Protein AF-A0A7K4AKD1-F1 (afdb_monomer)

Radius of gyration: 9.97 Å; Cα contacts (8 Å, |Δi|>4): 47; chains: 1; bounding box: 21×18×27 Å

Organism: Methanothrix soehngenii (NCBI:txid2223)

Solvent-accessible surface area (backbone atoms only — not comparable to full-atom values): 3160 Å² total; per-residue (Å²): 99,75,53,77,73,51,42,82,90,63,68,59,90,92,40,95,46,60,66,55,49,50,46,46,41,48,68,72,69,58,37,84,46,69,42,49,89,50,56,69,58,56,51,52,51,58,63,73,76,107

Structure (mmCIF, N/CA/C/O backbone):
data_AF-A0A7K4AKD1-F1
#
_entry.id   AF-A0A7K4AKD1-F1
#
loop_
_atom_site.group_PDB
_atom_site.id
_atom_site.type_symbol
_atom_site.label_atom_id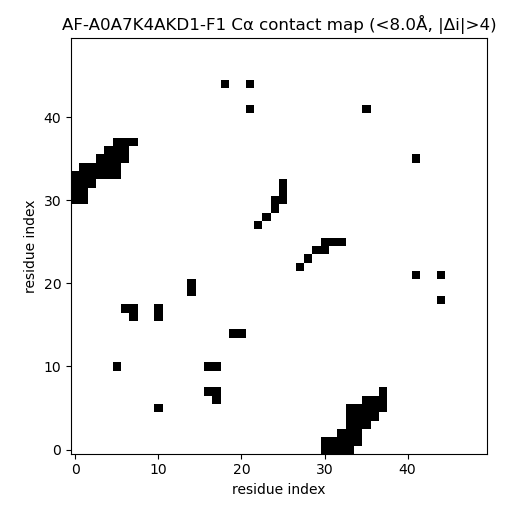
_atom_site.label_alt_id
_atom_site.label_comp_id
_atom_site.label_asym_id
_atom_site.label_entity_id
_atom_site.label_seq_id
_atom_site.pdbx_PDB_ins_code
_atom_site.Cartn_x
_atom_site.Cartn_y
_atom_site.Cartn_z
_atom_site.occupancy
_atom_site.B_iso_or_equiv
_atom_site.auth_seq_id
_atom_site.auth_comp_id
_atom_site.auth_asym_id
_atom_site.auth_atom_id
_atom_site.pdbx_PDB_model_num
ATOM 1 N N . VAL A 1 1 ? -10.034 -10.008 4.760 1.00 70.81 1 VAL A N 1
ATOM 2 C CA . VAL A 1 1 ? -9.691 -10.524 3.394 1.00 70.81 1 VAL A CA 1
ATOM 3 C C . VAL A 1 1 ? -8.229 -10.209 3.115 1.00 70.81 1 VAL A C 1
ATOM 5 O O . VAL A 1 1 ? -7.845 -9.097 3.434 1.00 70.81 1 VAL A O 1
ATOM 8 N N . HIS A 1 2 ? -7.427 -11.128 2.550 1.00 73.00 2 HIS A N 1
ATOM 9 C CA . HIS A 1 2 ? -6.005 -10.877 2.240 1.00 73.00 2 HIS A CA 1
ATOM 10 C C . HIS A 1 2 ? -5.727 -10.920 0.731 1.00 73.00 2 HIS A C 1
ATOM 12 O O . HIS A 1 2 ? -5.771 -11.989 0.121 1.00 73.00 2 HIS A O 1
ATOM 18 N N . THR A 1 3 ? -5.448 -9.765 0.125 1.00 76.06 3 THR A N 1
ATOM 19 C CA . THR A 1 3 ? -5.183 -9.639 -1.320 1.00 76.06 3 THR A CA 1
ATOM 20 C C . THR A 1 3 ? -3.708 -9.855 -1.655 1.00 76.06 3 THR A C 1
ATOM 22 O O . THR A 1 3 ? -2.843 -9.534 -0.844 1.00 76.06 3 THR A O 1
ATOM 25 N N . TRP A 1 4 ? -3.412 -10.376 -2.850 1.00 79.56 4 TRP A N 1
ATOM 26 C CA . TRP A 1 4 ? -2.050 -10.638 -3.333 1.00 79.56 4 TRP A CA 1
ATOM 27 C C . TRP A 1 4 ? -1.907 -10.266 -4.823 1.00 79.56 4 TRP A C 1
ATOM 29 O O . TRP A 1 4 ? -2.885 -10.376 -5.560 1.00 79.56 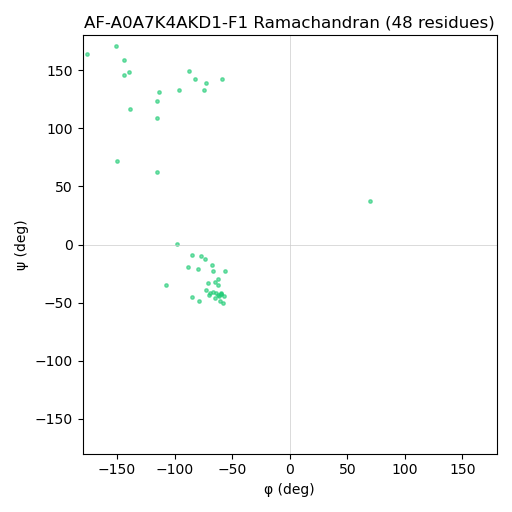4 TRP A O 1
ATOM 39 N N . THR A 1 5 ? -0.749 -9.815 -5.324 1.00 89.00 5 THR A N 1
ATOM 40 C CA . THR A 1 5 ? 0.448 -9.311 -4.611 1.00 89.00 5 THR A CA 1
ATOM 41 C C . THR A 1 5 ? 0.632 -7.835 -4.953 1.00 89.00 5 THR A C 1
ATOM 43 O O . THR A 1 5 ? 0.757 -7.493 -6.126 1.00 89.00 5 THR A O 1
ATOM 46 N N . MET A 1 6 ? 0.669 -6.970 -3.940 1.00 92.19 6 MET A N 1
ATOM 47 C CA . MET A 1 6 ? 0.942 -5.540 -4.111 1.00 92.19 6 MET A CA 1
ATOM 48 C C . MET A 1 6 ? 2.427 -5.325 -4.403 1.00 92.19 6 MET A C 1
ATOM 50 O O . MET A 1 6 ? 3.279 -5.885 -3.708 1.00 92.19 6 MET A O 1
ATOM 54 N N . ARG A 1 7 ? 2.758 -4.515 -5.412 1.00 95.62 7 ARG A N 1
ATOM 55 C CA . ARG A 1 7 ? 4.141 -4.356 -5.875 1.00 95.62 7 ARG A CA 1
ATOM 56 C C . ARG A 1 7 ? 4.477 -2.911 -6.194 1.00 95.62 7 ARG A C 1
ATOM 58 O O . ARG A 1 7 ? 3.963 -2.350 -7.152 1.00 95.62 7 ARG A O 1
ATOM 65 N N . ALA A 1 8 ? 5.419 -2.344 -5.443 1.00 94.62 8 ALA A N 1
ATOM 66 C CA . ALA A 1 8 ? 5.856 -0.961 -5.617 1.00 94.62 8 ALA A CA 1
ATOM 67 C C . ALA A 1 8 ? 6.603 -0.704 -6.941 1.00 94.62 8 ALA A C 1
ATOM 69 O O . ALA A 1 8 ? 6.753 0.444 -7.346 1.00 94.62 8 ALA A O 1
ATOM 70 N N . ASP A 1 9 ? 7.092 -1.758 -7.594 1.00 95.88 9 ASP A N 1
ATOM 71 C CA . ASP A 1 9 ? 7.769 -1.721 -8.893 1.00 95.88 9 ASP A CA 1
ATOM 72 C C . ASP A 1 9 ? 6.846 -2.063 -10.077 1.00 95.88 9 ASP A C 1
ATOM 74 O O . ASP A 1 9 ? 7.295 -2.070 -11.221 1.00 95.88 9 ASP A O 1
ATOM 78 N N . SER A 1 10 ? 5.565 -2.34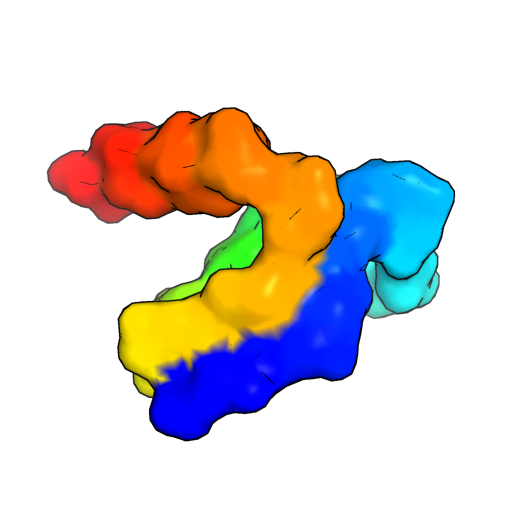3 -9.820 1.00 95.56 10 SER A N 1
ATOM 79 C CA . SER A 1 10 ? 4.579 -2.709 -10.838 1.00 95.56 10 SER A CA 1
ATOM 80 C C . SER A 1 10 ? 3.178 -2.255 -10.419 1.00 95.56 10 SER A C 1
ATOM 82 O O . SER A 1 10 ? 2.325 -3.075 -10.074 1.00 95.56 10 SER A O 1
ATOM 84 N N . LEU A 1 11 ? 2.943 -0.942 -10.462 1.00 94.50 11 LEU A N 1
ATOM 85 C CA . LEU A 1 11 ? 1.666 -0.348 -10.075 1.00 94.50 11 LEU A CA 1
ATOM 86 C C . LEU A 1 11 ? 0.605 -0.398 -11.190 1.00 94.50 11 LEU A C 1
ATOM 88 O O . LEU A 1 11 ? 0.923 -0.140 -12.353 1.00 94.50 11 LEU A O 1
ATOM 92 N N . PRO A 1 12 ? -0.675 -0.636 -10.845 1.00 93.56 12 PRO A N 1
ATOM 93 C CA . PRO A 1 12 ? -1.798 -0.324 -11.724 1.00 93.56 12 PRO A CA 1
ATOM 94 C C . PRO A 1 12 ? -1.842 1.166 -12.097 1.00 93.56 12 PRO A C 1
ATOM 96 O O . PRO A 1 12 ? -1.662 2.018 -11.233 1.00 93.56 12 PRO A O 1
ATOM 99 N N . GLU A 1 13 ? -2.212 1.489 -13.343 1.00 95.56 13 GLU A N 1
ATOM 100 C CA . GLU A 1 13 ? -2.255 2.874 -13.867 1.00 95.56 13 GLU A CA 1
ATOM 101 C C . GLU A 1 13 ? -3.125 3.848 -13.053 1.00 95.56 13 GLU A C 1
ATOM 103 O O . GLU A 1 13 ? -2.938 5.058 -13.120 1.00 95.56 13 GLU A O 1
ATOM 108 N N . LYS A 1 14 ? -4.092 3.330 -12.288 1.00 95.69 14 LYS A N 1
ATOM 109 C CA . LYS A 1 14 ? -4.989 4.135 -11.446 1.00 95.69 14 LYS A CA 1
ATOM 110 C C . LYS A 1 14 ? -4.331 4.700 -10.183 1.00 95.69 14 LYS A C 1
ATOM 112 O O . LYS A 1 14 ? -4.968 5.511 -9.524 1.00 95.69 14 LYS A O 1
ATOM 117 N N . TYR A 1 15 ? -3.140 4.230 -9.815 1.00 96.81 15 TYR A N 1
ATOM 118 C CA . TYR A 1 15 ? -2.428 4.671 -8.620 1.00 96.81 15 TYR A CA 1
ATOM 119 C C . TYR A 1 15 ? -1.160 5.419 -9.014 1.00 96.81 15 TYR A C 1
ATOM 121 O O . TYR A 1 15 ? -0.362 4.945 -9.821 1.00 96.81 15 TYR A O 1
ATOM 129 N N . SER A 1 16 ? -0.981 6.588 -8.417 1.00 95.69 16 SER A N 1
ATOM 130 C CA . SER A 1 16 ? 0.142 7.492 -8.657 1.00 95.69 16 SER A CA 1
ATOM 131 C C . SER A 1 16 ? 1.427 6.950 -8.035 1.00 95.69 16 SER A C 1
ATOM 133 O O . SER A 1 16 ? 2.506 7.057 -8.615 1.00 95.69 16 SER A O 1
ATOM 135 N N . ASP A 1 17 ? 1.306 6.366 -6.843 1.00 96.69 17 ASP A N 1
ATOM 136 C CA . ASP A 1 17 ? 2.391 5.722 -6.120 1.00 96.69 17 ASP A CA 1
ATOM 137 C C . ASP A 1 17 ? 1.875 4.589 -5.222 1.00 96.69 17 ASP A C 1
ATOM 139 O O . ASP A 1 17 ? 0.672 4.375 -5.043 1.00 96.69 17 ASP A O 1
ATOM 143 N N . PHE A 1 18 ? 2.818 3.827 -4.666 1.00 96.94 18 PHE A N 1
ATOM 144 C CA . PHE A 1 18 ? 2.506 2.662 -3.845 1.00 96.94 18 PHE A CA 1
ATOM 145 C C . PHE A 1 18 ? 1.715 3.020 -2.578 1.00 96.94 18 PHE A C 1
ATOM 147 O O . PHE A 1 18 ? 0.918 2.221 -2.101 1.00 96.94 18 PHE A O 1
ATOM 154 N N . THR A 1 19 ? 1.905 4.225 -2.043 1.00 96.94 19 THR A N 1
ATOM 155 C CA . THR A 1 19 ? 1.206 4.710 -0.849 1.00 96.94 19 THR A CA 1
ATOM 156 C C . THR A 1 19 ? -0.281 4.891 -1.130 1.00 96.94 19 THR A C 1
ATOM 158 O O . THR A 1 19 ? -1.113 4.516 -0.305 1.00 96.94 19 THR A O 1
ATOM 161 N N . GLU A 1 20 ? -0.629 5.418 -2.306 1.00 97.56 20 GLU A N 1
ATOM 162 C CA . GLU A 1 20 ? -2.019 5.580 -2.731 1.00 97.56 20 GLU A CA 1
ATOM 163 C C . GLU A 1 20 ? -2.740 4.229 -2.846 1.00 97.56 20 GLU A C 1
ATOM 165 O O . GLU A 1 20 ? -3.861 4.072 -2.351 1.00 97.56 20 GLU A O 1
ATOM 170 N N . GLU A 1 21 ? -2.075 3.224 -3.425 1.00 97.19 21 GLU A N 1
ATOM 171 C CA . GLU A 1 21 ? -2.603 1.859 -3.484 1.00 97.19 21 GLU A CA 1
ATOM 172 C C . GLU A 1 21 ? -2.826 1.286 -2.077 1.00 97.19 21 GLU A C 1
ATOM 174 O O . GLU A 1 21 ? -3.917 0.795 -1.773 1.00 97.19 21 GLU A O 1
ATOM 179 N N . LEU A 1 22 ? -1.837 1.403 -1.183 1.00 96.81 22 LEU A N 1
ATOM 180 C CA . LEU A 1 22 ? -1.960 0.930 0.199 1.00 96.81 22 LEU A CA 1
ATOM 181 C C . LEU A 1 22 ? -3.107 1.627 0.944 1.00 96.81 22 LEU A C 1
ATOM 183 O O . LEU A 1 22 ? -3.874 0.958 1.639 1.00 96.81 22 LEU A O 1
ATOM 187 N N . ASN A 1 23 ? -3.274 2.939 0.766 1.00 97.19 23 ASN A N 1
ATOM 188 C CA . ASN A 1 23 ? -4.366 3.695 1.373 1.00 97.19 23 ASN A CA 1
ATOM 189 C C . ASN A 1 23 ? -5.738 3.196 0.902 1.00 97.19 23 ASN A C 1
ATOM 191 O O . ASN A 1 23 ? -6.645 2.991 1.714 1.00 97.19 23 ASN A O 1
ATOM 195 N N . GLN A 1 24 ? -5.884 2.946 -0.401 1.00 97.19 24 GLN A N 1
ATOM 196 C CA . GLN A 1 24 ? -7.131 2.436 -0.960 1.00 97.19 24 GLN A CA 1
ATOM 197 C C . GLN A 1 24 ? -7.517 1.085 -0.339 1.00 97.19 24 GLN A C 1
ATOM 199 O O . GLN A 1 24 ? -8.680 0.869 -0.003 1.00 97.19 24 GLN A O 1
ATOM 204 N N . PHE A 1 25 ? -6.564 0.171 -0.162 1.00 96.31 25 PHE A N 1
ATOM 205 C CA . PHE A 1 25 ? -6.872 -1.158 0.364 1.00 96.31 25 PHE A CA 1
ATOM 206 C C . PHE A 1 25 ? -7.055 -1.174 1.882 1.00 96.31 25 PHE A C 1
ATOM 208 O O . PHE A 1 25 ? -8.057 -1.711 2.357 1.00 96.31 25 PHE A O 1
ATOM 215 N N . TYR A 1 26 ? -6.138 -0.574 2.642 1.00 96.12 26 TYR A N 1
ATOM 216 C CA . TYR A 1 26 ? -6.225 -0.594 4.101 1.00 96.12 26 TYR A CA 1
ATOM 217 C C . TYR A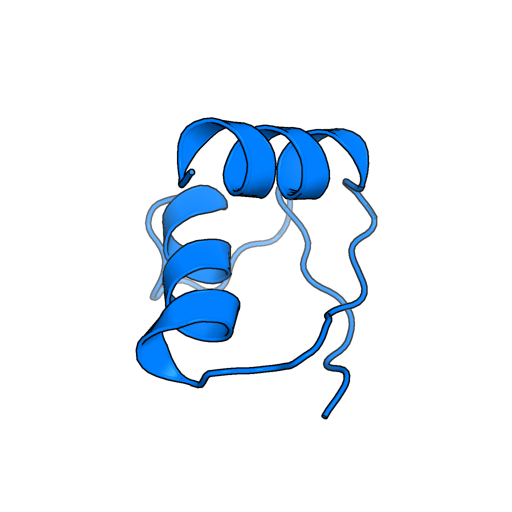 1 26 ? -7.378 0.253 4.636 1.00 96.12 26 TYR A C 1
ATOM 219 O O . TYR A 1 26 ? -8.093 -0.202 5.523 1.00 96.12 26 TYR A O 1
ATOM 227 N N . PHE A 1 27 ? -7.595 1.456 4.097 1.00 96.25 27 PHE A N 1
ATOM 228 C CA . PHE A 1 27 ? -8.507 2.423 4.717 1.00 96.25 27 PHE A CA 1
ATOM 229 C C . PHE A 1 27 ? -9.820 2.613 3.964 1.00 96.25 27 PHE A C 1
ATOM 231 O O . PHE A 1 27 ? -10.853 2.800 4.603 1.00 96.25 27 PHE A O 1
ATOM 238 N N . VAL A 1 28 ? -9.822 2.537 2.629 1.00 96.75 28 VAL A N 1
ATOM 239 C CA . VAL A 1 28 ? -11.074 2.677 1.861 1.00 96.75 28 VAL A CA 1
ATOM 24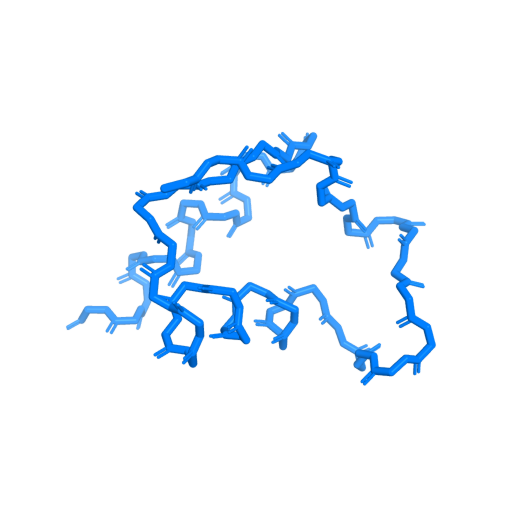0 C C . VAL A 1 28 ? -11.815 1.346 1.764 1.00 96.75 28 VAL A C 1
ATOM 242 O O . VAL A 1 28 ? -13.024 1.297 1.974 1.00 96.75 28 VAL A O 1
ATOM 245 N N . TYR A 1 29 ? -11.107 0.255 1.462 1.00 95.69 29 TYR A N 1
ATOM 246 C CA . TYR A 1 29 ? -11.703 -1.084 1.397 1.00 95.69 29 TYR A CA 1
ATOM 247 C C . TYR A 1 29 ? -11.705 -1.819 2.739 1.00 95.69 29 TYR A C 1
ATOM 249 O O . TYR A 1 29 ? -12.494 -2.748 2.903 1.00 95.69 29 TYR A O 1
ATOM 257 N N . GLY A 1 30 ? -10.866 -1.4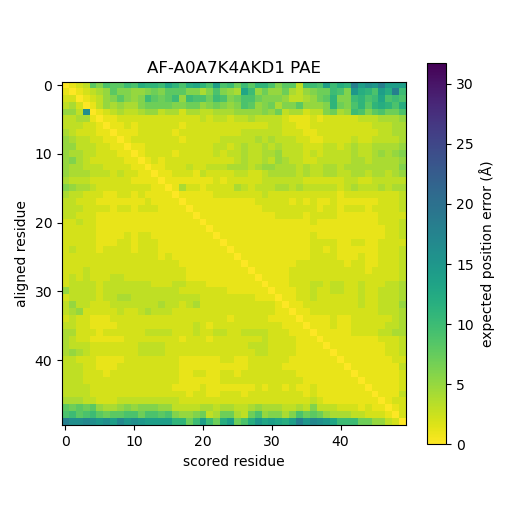08 3.694 1.00 95.19 30 GLY A N 1
ATOM 258 C CA . GLY A 1 30 ? -10.864 -1.965 5.046 1.00 95.19 30 GLY A CA 1
ATOM 259 C C . GLY A 1 30 ? -10.363 -3.406 5.112 1.00 95.19 30 GLY A C 1
ATOM 260 O O . GLY A 1 30 ? -10.935 -4.215 5.841 1.00 95.19 30 GLY A O 1
ATOM 261 N N . VAL A 1 31 ? -9.349 -3.772 4.319 1.00 94.62 31 VAL A N 1
ATOM 262 C CA . VAL A 1 31 ? -8.775 -5.124 4.399 1.00 94.62 31 VAL A CA 1
ATOM 263 C C . VAL A 1 31 ? -7.946 -5.289 5.675 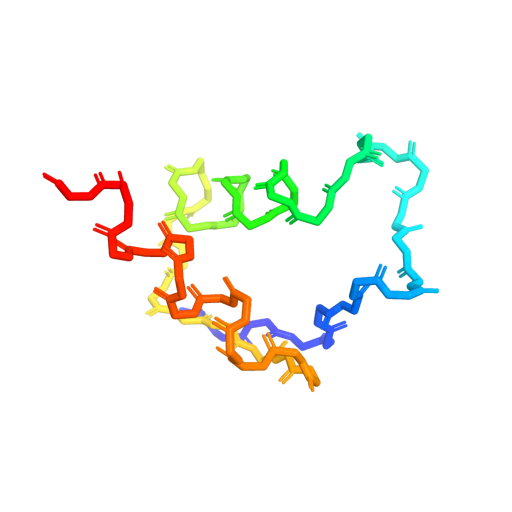1.00 94.62 31 VAL A C 1
ATOM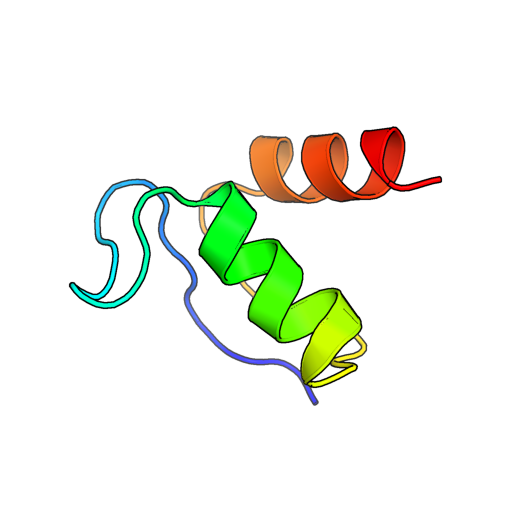 265 O O . VAL A 1 31 ? -7.171 -4.408 6.034 1.00 94.62 31 VAL A O 1
ATOM 268 N N . ASP A 1 32 ? -8.056 -6.450 6.324 1.00 93.44 32 ASP A N 1
ATOM 269 C CA . ASP A 1 32 ? -7.287 -6.764 7.541 1.00 93.44 32 ASP A CA 1
ATOM 270 C C . ASP A 1 32 ? -5.775 -6.891 7.280 1.00 93.44 32 ASP A C 1
ATOM 272 O O . ASP A 1 32 ? -4.956 -6.765 8.186 1.00 93.44 32 ASP A O 1
ATOM 276 N N . GLY A 1 33 ? -5.401 -7.179 6.033 1.00 91.69 33 GLY A N 1
ATOM 277 C CA . GLY A 1 33 ? -4.025 -7.402 5.619 1.00 91.69 33 GLY A CA 1
ATOM 278 C C . GLY A 1 33 ? -3.915 -7.611 4.114 1.00 91.69 33 GLY A C 1
ATOM 279 O O . GLY A 1 33 ? -4.900 -7.892 3.430 1.00 91.69 33 GLY A O 1
ATOM 280 N N . LEU A 1 34 ? -2.701 -7.495 3.589 1.00 94.88 34 LEU A N 1
ATOM 281 C CA . LEU A 1 34 ? -2.373 -7.749 2.187 1.00 94.88 34 LEU A CA 1
ATOM 282 C C . LEU A 1 34 ? -0.984 -8.378 2.078 1.00 94.88 34 LEU A C 1
ATOM 284 O O . LEU A 1 34 ? -0.159 -8.257 2.982 1.00 94.88 34 LEU A O 1
ATOM 288 N N . PHE A 1 35 ? -0.727 -9.049 0.961 1.00 96.50 35 PHE A N 1
ATOM 289 C CA . PHE A 1 35 ? 0.587 -9.575 0.615 1.00 96.50 35 PHE A CA 1
ATOM 290 C C . PHE A 1 35 ? 1.309 -8.596 -0.311 1.00 96.50 35 PHE A C 1
ATOM 292 O O . PHE A 1 35 ? 0.736 -8.111 -1.289 1.00 96.50 35 PHE A O 1
ATOM 299 N N . THR A 1 36 ? 2.574 -8.321 -0.003 1.00 96.25 36 THR A N 1
ATOM 300 C CA . THR A 1 36 ? 3.452 -7.423 -0.757 1.00 96.25 36 THR A CA 1
ATOM 301 C C . THR A 1 36 ? 4.878 -7.957 -0.744 1.00 96.25 36 THR A C 1
ATOM 303 O O . THR A 1 36 ? 5.322 -8.493 0.272 1.00 96.25 36 THR A O 1
ATOM 306 N N . ASP A 1 37 ? 5.605 -7.751 -1.840 1.00 95.88 37 ASP A N 1
ATOM 307 C CA . ASP A 1 37 ? 7.049 -8.022 -1.911 1.00 95.88 37 ASP A CA 1
ATOM 308 C C . ASP A 1 37 ? 7.879 -6.918 -1.215 1.00 95.88 37 ASP A C 1
ATOM 310 O O . ASP A 1 37 ? 9.077 -7.068 -0.991 1.00 95.88 37 ASP A O 1
ATOM 314 N N . PHE A 1 38 ? 7.234 -5.806 -0.841 1.00 96.62 38 PHE A N 1
ATOM 315 C CA . PHE A 1 38 ? 7.833 -4.613 -0.232 1.00 96.62 38 PHE A CA 1
ATOM 316 C C . PHE A 1 38 ? 7.301 -4.419 1.194 1.00 96.62 38 PHE A C 1
ATOM 318 O O . PHE A 1 38 ? 6.589 -3.453 1.496 1.00 96.62 38 PHE A O 1
ATOM 325 N N . THR A 1 39 ? 7.578 -5.390 2.069 1.00 96.56 39 THR A N 1
ATOM 326 C CA . THR A 1 39 ? 7.051 -5.417 3.446 1.00 96.56 39 THR A CA 1
ATOM 327 C C . THR A 1 39 ? 7.507 -4.226 4.283 1.00 96.56 39 THR A C 1
ATOM 329 O O . THR A 1 39 ? 6.736 -3.715 5.089 1.00 96.56 39 THR A O 1
ATOM 332 N N . ASP A 1 40 ? 8.735 -3.754 4.073 1.00 97.31 40 ASP A N 1
ATOM 333 C CA . ASP A 1 40 ? 9.298 -2.563 4.714 1.00 97.31 40 ASP A CA 1
ATOM 334 C C . ASP A 1 40 ? 8.444 -1.316 4.446 1.00 97.31 40 ASP A C 1
ATOM 336 O O . ASP A 1 40 ? 8.114 -0.573 5.371 1.00 97.31 40 ASP A O 1
ATOM 340 N N . ARG A 1 41 ? 8.010 -1.130 3.195 1.00 97.19 41 ARG A N 1
ATOM 341 C CA . ARG A 1 41 ? 7.184 0.011 2.785 1.00 97.19 41 ARG A CA 1
ATOM 342 C C . ARG A 1 41 ? 5.777 -0.057 3.363 1.00 97.19 41 ARG A C 1
ATOM 344 O O . ARG A 1 41 ? 5.269 0.956 3.831 1.00 97.19 41 ARG A O 1
ATOM 351 N N . ALA A 1 42 ? 5.161 -1.240 3.365 1.00 96.38 42 ALA A N 1
ATOM 352 C CA . ALA A 1 42 ? 3.837 -1.422 3.958 1.00 96.38 42 ALA A CA 1
ATOM 353 C C . ALA A 1 42 ? 3.844 -1.171 5.474 1.00 96.38 42 ALA A C 1
ATOM 355 O O . ALA A 1 42 ? 2.947 -0.504 5.987 1.00 96.38 42 ALA A O 1
ATOM 356 N N . VAL A 1 43 ? 4.870 -1.649 6.188 1.00 96.81 43 VAL A N 1
ATOM 357 C CA . VAL A 1 43 ? 5.022 -1.388 7.628 1.00 96.81 43 VAL A CA 1
ATOM 358 C C . VAL A 1 43 ? 5.257 0.099 7.892 1.00 96.81 43 VAL A C 1
ATOM 360 O O . VAL A 1 43 ? 4.588 0.664 8.755 1.00 96.81 43 VAL A O 1
ATOM 363 N N . ALA A 1 44 ? 6.149 0.748 7.136 1.00 97.50 44 ALA A N 1
ATOM 364 C CA . ALA A 1 44 ? 6.405 2.182 7.275 1.00 97.50 44 ALA A CA 1
ATOM 365 C C . ALA A 1 44 ? 5.136 3.018 7.034 1.00 97.50 44 ALA A C 1
ATOM 367 O O . ALA A 1 44 ? 4.852 3.935 7.800 1.00 97.50 44 ALA A O 1
ATOM 368 N N . PHE A 1 45 ? 4.341 2.666 6.019 1.00 96.62 45 PHE A N 1
ATOM 369 C CA . PHE A 1 45 ? 3.058 3.313 5.747 1.00 96.62 45 PHE A CA 1
ATOM 370 C C . PHE A 1 45 ? 2.094 3.220 6.938 1.00 96.62 45 PHE A C 1
ATOM 372 O O . PHE A 1 45 ? 1.578 4.239 7.389 1.00 96.62 45 PHE A O 1
ATOM 379 N N . LEU A 1 46 ? 1.894 2.017 7.489 1.00 95.94 46 LEU A N 1
ATOM 380 C CA . LEU A 1 46 ? 0.996 1.806 8.630 1.00 95.94 46 LEU A CA 1
ATOM 381 C C . LEU A 1 46 ? 1.474 2.521 9.903 1.00 95.94 46 LEU A C 1
ATOM 383 O O . LEU A 1 46 ? 0.653 2.965 10.698 1.00 95.94 46 LEU A O 1
ATOM 387 N N . GLN A 1 47 ? 2.788 2.649 10.103 1.00 96.75 47 GLN A N 1
ATOM 388 C CA . GLN A 1 47 ? 3.351 3.377 11.244 1.00 96.75 47 GLN A CA 1
ATOM 389 C C . GLN A 1 47 ? 3.155 4.891 11.144 1.00 96.75 47 GLN A C 1
ATOM 391 O O . GLN A 1 47 ? 2.997 5.536 12.173 1.00 96.75 47 GLN A O 1
ATOM 396 N N . LEU A 1 48 ? 3.172 5.450 9.931 1.00 94.00 48 LEU A N 1
ATOM 397 C CA . LEU A 1 48 ? 2.948 6.880 9.688 1.00 94.00 48 LEU A CA 1
ATOM 398 C C . LEU A 1 48 ? 1.463 7.272 9.702 1.00 94.00 48 LEU A C 1
ATOM 400 O O . LEU A 1 48 ? 1.153 8.450 9.848 1.00 94.00 48 LEU A O 1
ATOM 404 N N . ALA A 1 49 ? 0.562 6.309 9.498 1.00 85.50 49 ALA A N 1
ATOM 405 C CA . ALA A 1 49 ? -0.884 6.529 9.472 1.00 85.50 49 ALA A CA 1
ATOM 406 C C . ALA A 1 49 ? -1.549 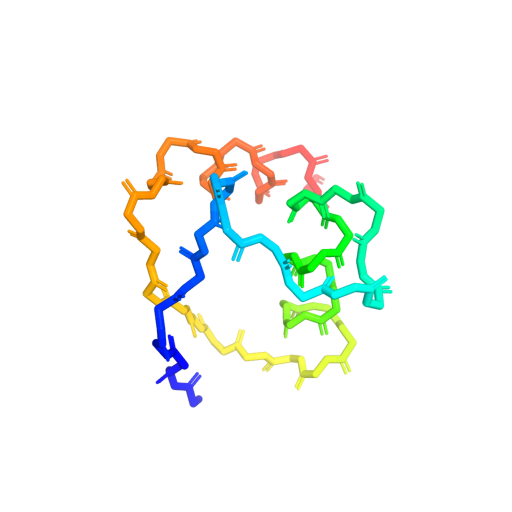6.508 10.866 1.00 85.50 49 ALA A C 1
ATOM 408 O O . ALA A 1 49 ? -2.731 6.839 10.968 1.00 85.50 49 ALA A O 1
ATOM 409 N N . ASN A 1 50 ? -0.804 6.118 11.909 1.00 61.50 50 ASN A N 1
ATOM 410 C CA . ASN A 1 50 ? -1.205 6.179 13.322 1.00 61.50 50 ASN A CA 1
ATOM 411 C C . ASN A 1 50 ? -0.787 7.503 13.969 1.00 61.50 50 ASN A C 1
ATOM 413 O O . ASN A 1 50 ? -1.547 7.979 14.841 1.00 61.50 50 ASN A O 1
#

Nearest PDB structures (foldseek):
  1t8q-assembly2_C  TM=9.960E-01  e=3.519E-04  Escherichia coli
  8cwp-assembly1_A-2  TM=9.665E-01  e=2.743E-03  Haemophilus influenzae

Foldseek 3Di:
DEEDEQEQVDDDPVDPGSLRVLCCVCPVVNDPYYHYPCVVVSVVSVVVVD

Secondary structure (DSSP, 8-state):
-EEEEE-TTS--TT-SSHHHHHHIIIIIS--SEEEES-HHHHHHHHHH--

Sequence (50 aa):
VHTWTMRADSLPEKYSDFTEELNQFYFVYGVDGLFTDFTDRAVAFLQLAN

InterPro domains:
  IPR017946 PLC-like phosphodiesterase, TIM beta/alpha-barrel domain superfamily [G3DSA:3.20.20.190] (1-47)
  IPR017946 PLC-like phosphodiesterase, TIM beta/alpha-barrel domain superfamily [SSF51695] (1-46)

Mean predicted aligned error: 2.78 Å

pLDDT: mean 93.18, std 7.56, range [61.5, 97.56]